Protein AF-A0A2K3JSB6-F1 (afdb_monomer_lite)

Organism: Trifolium pratense (NCBI:txid57577)

Radius of gyration: 18.13 Å; chains: 1; bounding box: 38×22×52 Å

Secondary structure (DSSP, 8-state):
---PPPPPPP---EEEE-SSEEEEEEEEPPEEEE-TTS-EEEEE--EEEEEEEEEEETTEE-STT--

Foldseek 3Di:
DDPPDDPDDDWDWDWDDDDFKIKTKTKFQFDWDADPVRDIDGPGHIDIDIKMFTDPGDVHTDSVPID

Structure (mmCIF, N/CA/C/O backbone):
data_AF-A0A2K3JSB6-F1
#
_entry.id   AF-A0A2K3JSB6-F1
#
loop_
_atom_site.group_PDB
_atom_site.id
_atom_site.type_symbol
_atom_site.label_atom_id
_atom_site.label_alt_id
_atom_site.label_comp_id
_atom_site.label_asym_id
_atom_site.label_entity_id
_atom_site.label_seq_id
_atom_site.pdbx_PDB_ins_code
_atom_site.Cartn_x
_atom_site.Cartn_y
_atom_site.Cartn_z
_atom_site.occupancy
_atom_site.B_iso_or_equiv
_atom_site.auth_seq_id
_atom_site.auth_comp_id
_atom_site.auth_asym_id
_atom_site.auth_atom_id
_atom_site.pdbx_PDB_model_num
ATOM 1 N N . MET A 1 1 ? 0.104 -9.093 -36.346 1.00 40.56 1 MET A N 1
ATOM 2 C CA . MET A 1 1 ? 0.873 -9.153 -35.084 1.00 40.56 1 MET A CA 1
ATOM 3 C C . MET A 1 1 ? -0.130 -9.272 -33.955 1.00 40.56 1 MET A C 1
ATOM 5 O O . MET A 1 1 ? -1.017 -8.433 -33.876 1.00 40.56 1 MET A O 1
ATOM 9 N N . VAL A 1 2 ? -0.077 -10.347 -33.170 1.00 45.81 2 VAL A N 1
ATOM 10 C CA . VAL A 1 2 ? -0.999 -10.537 -32.042 1.00 45.81 2 VAL A CA 1
ATOM 11 C C . VAL A 1 2 ? -0.597 -9.540 -30.961 1.00 45.81 2 VAL A C 1
ATOM 13 O O . VAL A 1 2 ? 0.503 -9.630 -30.424 1.00 45.81 2 VAL A O 1
ATOM 16 N N . VAL A 1 3 ? -1.457 -8.564 -30.678 1.00 54.84 3 VAL A N 1
ATOM 17 C CA . VAL A 1 3 ? -1.318 -7.707 -29.498 1.00 54.84 3 VAL A CA 1
ATOM 18 C C . VAL A 1 3 ? -1.573 -8.615 -28.296 1.00 54.84 3 VAL A C 1
ATOM 20 O O . VAL A 1 3 ? -2.720 -8.914 -27.973 1.00 54.84 3 VAL A O 1
ATOM 23 N N . GLY A 1 4 ? -0.506 -9.164 -27.712 1.00 63.75 4 GLY A N 1
ATOM 24 C CA . GLY A 1 4 ? -0.602 -9.983 -26.506 1.00 63.75 4 GLY A CA 1
ATOM 25 C C . GLY A 1 4 ? -1.253 -9.167 -25.393 1.00 63.75 4 GLY A C 1
ATOM 26 O O . GLY A 1 4 ? -0.877 -8.014 -25.177 1.00 63.75 4 GLY A O 1
ATOM 27 N N . ALA A 1 5 ? -2.259 -9.735 -24.727 1.00 75.94 5 ALA A N 1
ATOM 28 C CA . ALA A 1 5 ? -2.946 -9.068 -23.629 1.00 75.94 5 ALA A CA 1
ATOM 29 C C . ALA A 1 5 ? -1.927 -8.618 -22.571 1.00 75.94 5 ALA A C 1
ATOM 31 O O . ALA A 1 5 ? -1.055 -9.393 -22.171 1.00 75.94 5 ALA A O 1
ATOM 32 N N . LEU A 1 6 ? -2.029 -7.361 -22.132 1.00 81.69 6 LEU A N 1
ATOM 33 C CA . LEU A 1 6 ? -1.190 -6.853 -21.051 1.00 81.69 6 LEU A CA 1
ATOM 34 C C . LEU A 1 6 ? -1.405 -7.711 -19.793 1.00 81.69 6 LEU A C 1
ATOM 36 O O . LEU A 1 6 ? -2.540 -8.125 -19.530 1.00 81.69 6 LEU A O 1
ATOM 40 N N . PRO A 1 7 ? -0.349 -7.973 -19.004 1.00 87.56 7 PRO A N 1
ATOM 41 C CA . PRO A 1 7 ? -0.499 -8.708 -17.758 1.00 87.56 7 PRO A CA 1
ATOM 42 C C . PRO A 1 7 ? -1.505 -7.991 -16.839 1.00 87.56 7 PRO A C 1
ATOM 44 O O . PRO A 1 7 ? -1.521 -6.756 -16.783 1.00 87.56 7 PRO A O 1
ATOM 47 N N . PRO A 1 8 ? -2.356 -8.738 -16.113 1.00 91.38 8 PRO A N 1
ATOM 48 C CA . PRO A 1 8 ? -3.372 -8.143 -15.260 1.00 91.38 8 PRO A CA 1
ATOM 49 C C . PRO A 1 8 ? -2.733 -7.374 -14.103 1.00 91.38 8 PRO A C 1
ATOM 51 O O . PRO A 1 8 ? -1.737 -7.796 -13.512 1.00 91.38 8 PRO A O 1
ATOM 54 N N . ARG A 1 9 ? -3.346 -6.247 -13.732 1.00 91.44 9 ARG A N 1
ATOM 55 C CA . ARG A 1 9 ? -2.941 -5.495 -12.544 1.00 91.44 9 ARG A CA 1
ATOM 56 C C . ARG A 1 9 ? -3.493 -6.168 -11.291 1.00 91.44 9 ARG A C 1
ATOM 58 O O . ARG A 1 9 ? -4.698 -6.365 -11.173 1.00 91.44 9 ARG A O 1
ATOM 65 N N . VAL A 1 10 ? -2.612 -6.468 -10.341 1.00 94.75 10 VAL A N 1
ATOM 66 C CA . VAL A 1 10 ? -2.960 -7.153 -9.090 1.00 94.75 10 VAL A CA 1
ATOM 67 C C . VAL A 1 10 ? -2.998 -6.158 -7.926 1.00 94.75 10 VAL A C 1
ATOM 69 O O . VAL A 1 10 ? -2.082 -5.351 -7.763 1.00 94.75 10 VAL A O 1
ATOM 72 N N . TYR A 1 11 ? -4.047 -6.233 -7.102 1.00 95.44 11 TYR A N 1
ATOM 73 C CA . TYR A 1 11 ? -4.212 -5.448 -5.875 1.00 95.44 11 TYR A CA 1
ATOM 74 C C . TYR A 1 11 ? -4.326 -6.400 -4.681 1.00 95.44 11 TYR A C 1
ATOM 76 O O . TYR A 1 11 ? -5.279 -7.166 -4.590 1.00 95.44 11 TYR A O 1
ATOM 84 N N . VAL A 1 12 ? -3.339 -6.367 -3.786 1.00 96.94 12 VAL A N 1
ATOM 85 C CA . VAL A 1 12 ? -3.168 -7.343 -2.688 1.00 96.94 12 VAL A CA 1
ATOM 86 C C . VAL A 1 12 ? -2.796 -6.645 -1.377 1.00 96.94 12 VAL A C 1
ATOM 88 O O . VAL A 1 12 ? -1.842 -7.015 -0.699 1.00 96.94 12 VAL A O 1
ATOM 91 N N . GLY A 1 13 ? -3.517 -5.570 -1.048 1.00 97.56 13 GLY A N 1
ATOM 92 C CA . GLY A 1 13 ? -3.303 -4.841 0.202 1.00 97.56 13 GLY A CA 1
ATOM 93 C C . GLY A 1 13 ? -3.613 -5.718 1.419 1.00 97.56 13 GLY A C 1
ATOM 94 O O . GLY A 1 13 ? -4.689 -6.306 1.496 1.00 97.56 13 GLY A O 1
ATOM 95 N N . HIS A 1 14 ? -2.685 -5.796 2.372 1.00 98.56 14 HIS A N 1
ATOM 96 C CA . HIS A 1 14 ? -2.910 -6.453 3.658 1.00 98.56 14 HIS A CA 1
ATOM 97 C C . HIS A 1 14 ? -3.395 -5.427 4.685 1.00 98.56 14 HIS A C 1
ATOM 99 O O . HIS A 1 14 ? -2.706 -4.435 4.927 1.00 98.56 14 HIS A O 1
ATOM 105 N N . SER A 1 15 ? -4.562 -5.657 5.291 1.00 98.38 15 SER A N 1
ATOM 106 C CA . SER A 1 15 ? -5.193 -4.689 6.193 1.00 98.38 15 SER A CA 1
ATOM 107 C C . SER A 1 15 ? -5.274 -5.182 7.637 1.00 98.38 15 SER A C 1
ATOM 109 O O . SER A 1 15 ? -5.692 -6.306 7.908 1.00 98.38 15 SER A O 1
ATOM 111 N N . ILE A 1 16 ? -4.927 -4.299 8.573 1.00 98.50 16 ILE A N 1
ATOM 112 C CA . ILE A 1 16 ? -5.052 -4.485 10.019 1.00 98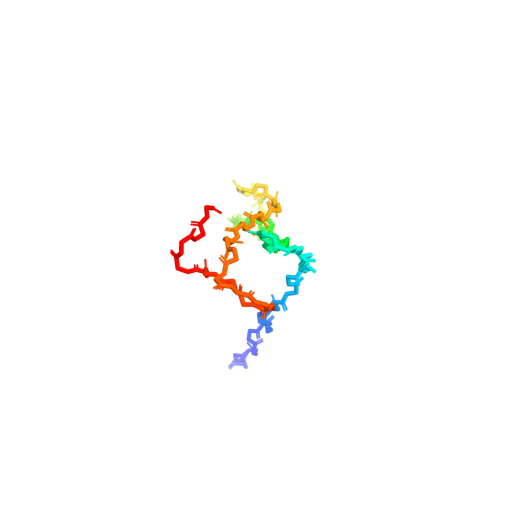.50 16 ILE A CA 1
ATOM 113 C C . ILE A 1 16 ? -6.110 -3.508 10.531 1.00 98.50 16 ILE A C 1
ATOM 115 O O . ILE A 1 16 ? -5.974 -2.294 10.382 1.00 98.50 16 ILE A O 1
ATOM 119 N N . TYR A 1 17 ? -7.143 -4.035 11.184 1.00 97.94 17 TYR A N 1
ATOM 120 C CA . TYR A 1 17 ? -8.258 -3.253 11.717 1.00 97.94 17 TYR A CA 1
ATOM 121 C C . TYR A 1 17 ? -8.231 -3.236 13.247 1.00 97.94 17 TYR A C 1
ATOM 123 O O . TYR A 1 17 ? -8.193 -4.285 13.896 1.00 97.94 17 TYR A O 1
ATOM 131 N N . LYS A 1 18 ? -8.253 -2.039 13.840 1.00 97.50 18 LYS A N 1
ATOM 132 C CA . LYS A 1 18 ? -8.325 -1.823 15.294 1.00 97.50 18 LYS A CA 1
ATOM 133 C C . LYS A 1 18 ? -9.402 -0.790 15.629 1.00 97.50 18 LYS A C 1
ATOM 135 O O . LYS A 1 18 ? -9.986 -0.177 14.743 1.00 97.50 18 LYS A O 1
ATOM 140 N N . GLY A 1 19 ? -9.697 -0.604 16.916 1.00 96.62 19 GLY A N 1
ATOM 141 C CA . GLY A 1 19 ? -10.857 0.189 17.351 1.00 96.62 19 GLY A CA 1
ATOM 142 C C . GLY A 1 19 ? -10.844 1.658 16.910 1.00 96.62 19 GLY A C 1
ATOM 143 O O . GLY A 1 19 ? -11.904 2.228 16.675 1.00 96.62 19 GLY A O 1
ATOM 144 N N . LYS A 1 20 ? -9.657 2.264 16.770 1.00 97.25 20 LYS A N 1
ATOM 145 C CA . LYS A 1 20 ? -9.507 3.694 16.441 1.00 97.25 20 LYS A CA 1
ATOM 146 C C . LYS A 1 20 ? -8.980 3.973 15.035 1.00 97.25 20 LYS A C 1
ATOM 148 O O . LYS A 1 20 ? -9.091 5.105 14.580 1.00 97.25 20 LYS A O 1
ATOM 153 N N . ALA A 1 21 ? -8.416 2.973 14.359 1.00 97.38 21 ALA A N 1
ATOM 154 C CA . ALA A 1 21 ? -7.836 3.140 13.034 1.00 97.38 21 ALA A CA 1
ATOM 155 C C . ALA A 1 21 ? -7.713 1.807 12.287 1.00 97.38 21 ALA A C 1
ATOM 157 O O . ALA A 1 21 ? -7.711 0.730 12.896 1.00 97.38 21 ALA A O 1
ATOM 158 N N . ALA A 1 22 ? -7.564 1.911 10.972 1.00 98.31 22 ALA A N 1
ATOM 159 C CA . ALA A 1 22 ? -7.143 0.841 10.086 1.00 98.31 22 ALA A CA 1
ATOM 160 C C . ALA A 1 22 ? -5.794 1.193 9.450 1.00 98.31 22 ALA A C 1
ATOM 162 O O . ALA A 1 22 ? -5.513 2.363 9.191 1.00 98.31 22 ALA A O 1
ATOM 163 N N . LEU A 1 23 ? -4.989 0.171 9.179 1.00 98.56 23 LEU A N 1
ATOM 164 C CA . LEU A 1 23 ? -3.760 0.259 8.395 1.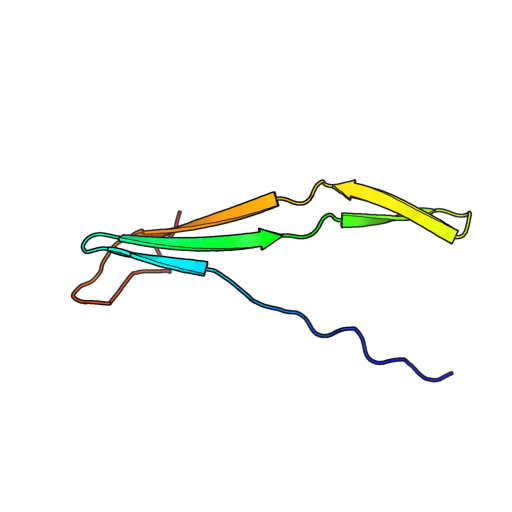00 98.56 23 LEU A CA 1
ATOM 165 C C . LEU A 1 23 ? -3.878 -0.692 7.206 1.00 98.56 23 LEU A C 1
ATOM 167 O O .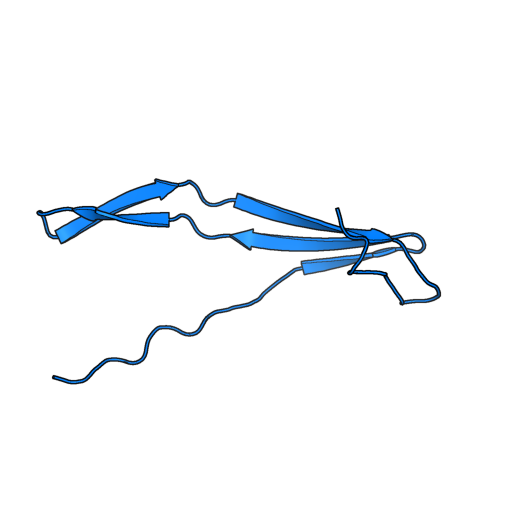 LEU A 1 23 ? -4.147 -1.870 7.414 1.00 98.56 23 LEU A O 1
ATOM 171 N N . THR A 1 24 ? -3.628 -0.211 5.990 1.00 98.56 24 THR A N 1
ATOM 172 C CA . THR A 1 24 ? -3.453 -1.055 4.798 1.00 98.56 24 THR A CA 1
ATOM 173 C C . THR A 1 24 ? -2.017 -0.956 4.292 1.00 98.56 24 THR A C 1
ATOM 175 O O . THR A 1 24 ? -1.486 0.140 4.123 1.00 98.56 24 THR A O 1
ATOM 178 N N . ILE A 1 25 ? -1.403 -2.109 4.036 1.00 98.69 25 ILE A N 1
ATOM 179 C CA . ILE A 1 25 ? -0.016 -2.280 3.598 1.00 98.69 25 ILE A CA 1
ATOM 180 C C . ILE A 1 25 ? -0.037 -2.823 2.169 1.00 98.69 25 ILE A C 1
ATOM 182 O O . ILE A 1 25 ? -0.536 -3.923 1.939 1.00 98.69 25 ILE A O 1
ATOM 186 N N . THR A 1 26 ? 0.484 -2.069 1.199 1.00 98.44 26 THR A N 1
ATOM 187 C CA . THR A 1 26 ? 0.456 -2.457 -0.224 1.00 98.44 26 THR A CA 1
ATOM 188 C C . THR A 1 26 ? 1.856 -2.434 -0.838 1.00 98.44 26 THR A C 1
ATOM 190 O O . THR A 1 26 ? 2.495 -1.380 -0.816 1.00 98.44 26 THR A O 1
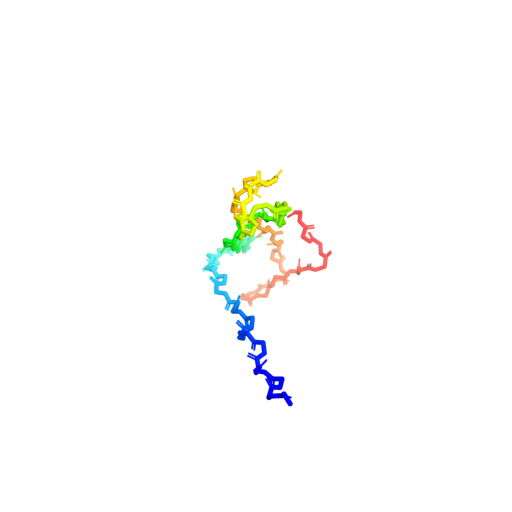ATOM 193 N N . PRO A 1 27 ? 2.342 -3.536 -1.441 1.00 98.12 27 PRO A N 1
ATOM 194 C CA . PRO A 1 27 ? 3.614 -3.523 -2.155 1.00 98.12 27 PRO A CA 1
ATOM 195 C C . PRO A 1 27 ? 3.515 -2.706 -3.449 1.00 98.12 27 PRO A C 1
ATOM 197 O O . PRO A 1 27 ? 2.509 -2.741 -4.163 1.00 98.12 27 PRO A O 1
ATOM 200 N N . ARG A 1 28 ? 4.578 -1.971 -3.766 1.00 97.50 28 ARG A N 1
ATOM 201 C CA . ARG A 1 28 ? 4.747 -1.210 -5.004 1.00 97.50 28 ARG A CA 1
ATOM 202 C C . ARG A 1 28 ? 5.998 -1.726 -5.716 1.00 97.50 28 ARG A C 1
ATOM 204 O O . ARG A 1 28 ? 7.074 -1.678 -5.120 1.00 97.50 28 ARG A O 1
ATOM 211 N N . PRO A 1 29 ? 5.866 -2.260 -6.943 1.00 96.44 29 PRO A N 1
ATOM 212 C CA . PRO A 1 29 ? 7.010 -2.798 -7.664 1.00 96.44 29 PRO A CA 1
ATOM 213 C C . PRO A 1 29 ? 7.985 -1.676 -8.058 1.00 96.44 29 PRO A C 1
ATOM 215 O O . PRO A 1 29 ? 7.560 -0.521 -8.156 1.00 96.44 29 PRO A O 1
ATOM 218 N N . PRO A 1 30 ? 9.266 -2.007 -8.297 1.00 97.81 30 PRO A N 1
ATOM 219 C CA . PRO A 1 30 ? 10.216 -1.073 -8.889 1.00 97.81 30 PRO A CA 1
ATOM 220 C C . PRO A 1 30 ? 9.788 -0.647 -10.298 1.00 97.81 30 PRO A C 1
ATOM 222 O O . PRO A 1 30 ? 9.036 -1.348 -10.981 1.00 97.81 30 PRO A O 1
ATOM 225 N N . GLU A 1 31 ? 10.298 0.500 -10.733 1.00 97.62 31 GLU A N 1
ATOM 226 C CA . GLU A 1 31 ? 10.109 1.014 -12.090 1.00 97.62 31 GLU A CA 1
ATOM 227 C C . GLU A 1 31 ? 11.345 0.707 -12.946 1.00 97.62 31 GLU A C 1
ATOM 229 O O . GLU A 1 31 ? 12.478 0.707 -12.454 1.00 97.62 31 GLU A O 1
ATOM 234 N N . PHE A 1 32 ? 11.118 0.446 -14.234 1.00 97.75 32 PHE A N 1
ATOM 235 C CA . PHE A 1 32 ? 12.162 0.087 -15.189 1.00 97.75 32 PHE A CA 1
ATOM 236 C C . PHE A 1 32 ? 12.090 0.978 -16.427 1.00 97.75 32 PHE A C 1
ATOM 238 O O . PHE A 1 32 ? 11.000 1.275 -16.915 1.00 97.75 32 PHE A O 1
ATOM 245 N N . ALA A 1 33 ? 13.251 1.333 -16.974 1.00 97.50 33 ALA A N 1
ATOM 246 C CA . ALA A 1 33 ? 13.372 1.954 -18.289 1.00 97.50 33 ALA A CA 1
ATOM 247 C C . ALA A 1 33 ? 14.103 1.017 -19.266 1.00 97.50 33 ALA A C 1
ATOM 249 O O . ALA A 1 33 ? 15.049 0.333 -18.850 1.00 97.50 33 ALA A O 1
ATOM 250 N N . PRO A 1 34 ? 13.684 0.970 -20.544 1.00 97.62 34 PRO A N 1
ATOM 251 C CA . PRO A 1 34 ? 14.388 0.213 -21.571 1.00 97.62 34 PRO A CA 1
ATOM 252 C C . PRO A 1 34 ? 15.729 0.878 -21.913 1.00 97.62 34 PRO A C 1
ATOM 254 O O . PRO A 1 34 ? 15.864 2.099 -21.850 1.00 97.62 34 PRO A O 1
ATOM 257 N N . LEU A 1 35 ? 16.713 0.066 -22.290 1.00 97.75 35 LEU A N 1
ATOM 258 C CA . LEU A 1 35 ? 17.998 0.489 -22.845 1.00 97.75 35 LEU A CA 1
ATOM 259 C C . LEU A 1 35 ? 18.073 0.115 -24.330 1.00 97.75 35 LEU A C 1
ATOM 261 O O . LEU A 1 35 ? 17.440 -0.850 -24.758 1.00 97.75 35 LEU A O 1
ATOM 265 N N . ASP A 1 36 ? 18.923 0.805 -25.094 1.00 96.81 36 ASP A N 1
ATOM 266 C CA . ASP A 1 36 ? 19.125 0.536 -26.531 1.00 96.81 36 ASP A CA 1
ATOM 267 C C . ASP A 1 36 ? 19.635 -0.888 -26.813 1.00 96.81 36 ASP A C 1
ATOM 269 O O . ASP A 1 36 ? 19.406 -1.443 -27.884 1.00 96.81 36 ASP A O 1
ATOM 273 N N . SER A 1 37 ? 20.285 -1.521 -25.830 1.00 96.81 37 SER A N 1
ATOM 274 C CA . SER A 1 37 ? 20.721 -2.921 -25.894 1.00 96.81 37 SER A CA 1
ATOM 275 C C . SER A 1 37 ? 19.577 -3.941 -25.800 1.00 96.81 37 SER A C 1
ATOM 277 O O . SER A 1 37 ? 19.826 -5.142 -25.885 1.00 96.81 37 SER A O 1
ATOM 279 N N . GLY A 1 38 ? 18.339 -3.493 -25.567 1.00 95.69 38 GLY A N 1
ATOM 280 C CA . GLY A 1 38 ? 17.177 -4.342 -25.292 1.00 95.69 38 GLY A CA 1
ATOM 281 C C . GLY A 1 38 ? 17.056 -4.796 -23.831 1.00 95.69 38 GLY A C 1
ATOM 282 O O . GLY A 1 38 ? 16.073 -5.441 -23.470 1.00 95.69 38 GLY A O 1
ATOM 283 N N . ALA A 1 39 ? 18.026 -4.456 -22.976 1.00 97.44 39 ALA A N 1
ATOM 284 C CA . ALA A 1 39 ? 17.947 -4.691 -21.536 1.00 97.44 39 ALA A CA 1
ATOM 285 C C . ALA A 1 39 ? 17.072 -3.636 -20.831 1.00 97.44 39 ALA A C 1
ATOM 287 O O . ALA A 1 39 ? 16.736 -2.600 -21.401 1.00 97.44 39 ALA A O 1
ATOM 288 N N . TYR A 1 40 ? 16.741 -3.879 -19.562 1.00 97.75 40 TYR A N 1
ATOM 289 C CA . TYR A 1 40 ? 16.012 -2.935 -18.713 1.00 97.75 40 TYR A CA 1
ATOM 290 C C . TYR A 1 40 ? 16.852 -2.547 -17.501 1.00 97.75 40 TYR A C 1
ATOM 292 O O . TYR A 1 40 ? 17.509 -3.393 -16.893 1.00 97.75 40 TYR A O 1
ATOM 300 N N . LYS A 1 41 ? 16.802 -1.269 -17.126 1.00 97.81 41 LYS A N 1
ATOM 301 C CA . LYS A 1 41 ? 17.461 -0.732 -15.931 1.00 97.81 41 LYS A CA 1
ATOM 302 C C . LYS A 1 41 ? 16.413 -0.293 -14.914 1.00 97.81 41 LYS A C 1
ATOM 304 O O . LYS A 1 41 ? 15.437 0.350 -15.292 1.00 97.81 41 LYS A O 1
ATOM 309 N N . ILE A 1 42 ? 16.644 -0.586 -13.633 1.00 97.94 42 ILE A N 1
ATOM 310 C CA . ILE A 1 42 ? 15.836 -0.035 -12.536 1.00 97.94 42 ILE A CA 1
ATOM 311 C C . ILE A 1 42 ? 16.042 1.483 -12.484 1.00 97.94 42 ILE A C 1
ATOM 313 O O . ILE A 1 42 ? 17.175 1.961 -12.397 1.00 97.94 42 ILE A O 1
ATOM 317 N N . THR A 1 43 ? 14.949 2.238 -12.539 1.00 98.12 43 THR A N 1
ATOM 318 C CA . THR A 1 43 ? 14.947 3.703 -12.397 1.00 98.12 43 THR A CA 1
ATOM 319 C C . THR A 1 43 ? 14.439 4.155 -11.038 1.00 98.12 43 THR A C 1
ATOM 321 O O . THR A 1 43 ? 14.793 5.243 -10.587 1.00 98.12 43 THR A O 1
ATOM 324 N N . ARG A 1 44 ? 13.632 3.321 -10.377 1.00 98.19 44 ARG A N 1
ATOM 325 C CA . ARG A 1 44 ? 13.104 3.578 -9.042 1.00 98.19 44 ARG A CA 1
ATOM 326 C C . ARG A 1 44 ? 12.952 2.277 -8.277 1.00 98.19 44 ARG A C 1
ATOM 328 O O . ARG A 1 44 ? 12.365 1.325 -8.792 1.00 98.19 44 ARG A O 1
ATOM 335 N N . ASP A 1 45 ? 13.417 2.274 -7.036 1.00 98.44 45 ASP A N 1
ATOM 336 C CA . ASP A 1 45 ? 13.227 1.141 -6.143 1.00 98.44 45 ASP A CA 1
ATOM 337 C C . ASP A 1 45 ? 11.744 0.909 -5.839 1.00 98.44 45 ASP A C 1
ATOM 339 O O . ASP A 1 45 ? 10.931 1.837 -5.748 1.00 98.44 45 ASP A O 1
ATOM 343 N N . GLY A 1 46 ? 11.401 -0.364 -5.661 1.00 97.88 46 GLY A N 1
ATOM 344 C CA . GLY A 1 46 ? 10.114 -0.744 -5.104 1.00 97.88 46 GLY A CA 1
ATOM 345 C C . GLY A 1 46 ? 10.011 -0.303 -3.646 1.00 97.88 46 GLY A C 1
ATOM 346 O O . GLY A 1 46 ? 11.009 -0.092 -2.961 1.00 97.88 46 GLY A O 1
ATOM 347 N N . TYR A 1 47 ? 8.787 -0.175 -3.155 1.00 98.25 47 TYR A N 1
ATOM 348 C CA . TYR A 1 47 ? 8.536 0.229 -1.776 1.00 98.25 47 TYR A CA 1
ATOM 349 C C . TYR A 1 47 ? 7.231 -0.369 -1.263 1.00 98.25 47 TYR A C 1
ATOM 351 O O . TYR A 1 47 ? 6.467 -0.990 -2.002 1.00 98.25 47 TYR A O 1
ATOM 359 N N . VAL A 1 48 ? 6.955 -0.175 0.022 1.00 98.25 48 VAL A N 1
ATOM 360 C CA . VAL A 1 48 ? 5.684 -0.558 0.634 1.00 98.25 48 VAL A CA 1
ATOM 361 C C . VAL A 1 48 ? 4.921 0.710 0.984 1.00 98.25 48 VAL A C 1
ATOM 363 O O . VAL A 1 48 ? 5.438 1.581 1.679 1.00 98.25 48 VAL A O 1
ATOM 366 N N . LEU A 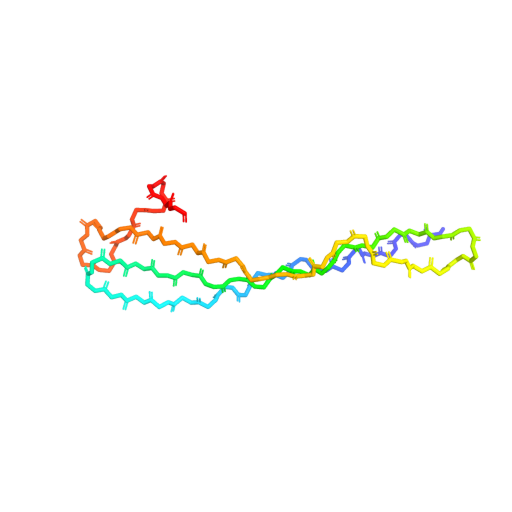1 49 ? 3.694 0.826 0.483 1.00 98.19 49 LEU A N 1
ATOM 367 C CA . LEU A 1 49 ? 2.798 1.922 0.817 1.00 98.19 49 LEU A CA 1
ATOM 368 C C . LEU A 1 49 ? 2.000 1.561 2.070 1.00 98.19 49 LEU A C 1
ATOM 370 O O . LEU A 1 49 ? 1.281 0.559 2.079 1.00 98.1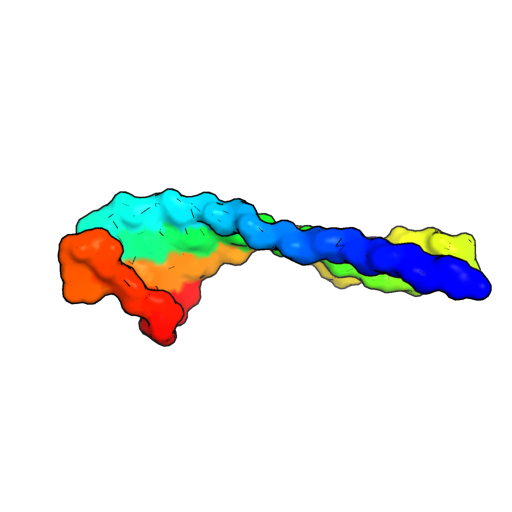9 49 LEU A O 1
ATOM 374 N N . LEU A 1 50 ? 2.111 2.401 3.093 1.00 98.56 50 LEU A N 1
ATOM 375 C CA . LEU A 1 50 ? 1.305 2.337 4.307 1.00 98.56 50 LEU A CA 1
ATOM 376 C C . LEU A 1 50 ? 0.203 3.391 4.209 1.00 98.56 50 LEU A C 1
ATOM 378 O O . LEU A 1 50 ? 0.496 4.540 3.899 1.00 98.56 50 LEU A O 1
ATOM 382 N N . GLN A 1 51 ? -1.048 3.001 4.444 1.00 98.38 51 GLN A N 1
ATOM 383 C CA . GLN A 1 51 ? -2.191 3.918 4.459 1.00 98.38 51 GLN A CA 1
ATOM 384 C C . GLN A 1 51 ? -2.937 3.772 5.775 1.00 98.38 51 GLN A C 1
ATOM 386 O O . GLN A 1 51 ? -3.405 2.675 6.093 1.00 98.38 51 GLN A O 1
ATOM 391 N N . PHE A 1 52 ? -3.074 4.871 6.512 1.00 98.38 52 PHE A N 1
ATOM 392 C CA . PHE A 1 52 ? -3.795 4.904 7.782 1.00 98.38 52 PHE A CA 1
ATOM 393 C C . PHE A 1 52 ? -5.141 5.596 7.599 1.00 98.38 52 PHE A C 1
ATOM 395 O O . PHE A 1 52 ? -5.193 6.661 6.996 1.00 98.38 52 PHE A O 1
ATOM 402 N N . ALA A 1 53 ? -6.215 5.028 8.145 1.00 98.44 53 ALA A N 1
ATOM 403 C CA . ALA A 1 53 ? -7.541 5.647 8.153 1.00 98.44 53 ALA A CA 1
ATOM 404 C C . ALA A 1 53 ? -8.129 5.667 9.573 1.00 98.44 53 ALA A C 1
ATOM 406 O O . ALA A 1 53 ? -8.099 4.629 10.247 1.00 98.44 53 ALA A O 1
ATOM 407 N N . PRO A 1 54 ? -8.668 6.803 10.051 1.00 98.12 54 PRO A N 1
ATOM 408 C CA . PRO A 1 54 ? -9.310 6.884 11.359 1.00 98.12 54 PRO A CA 1
ATOM 409 C C . PRO A 1 54 ? -10.658 6.148 11.375 1.00 98.12 54 PRO A C 1
ATOM 411 O O . PRO A 1 54 ? -11.313 5.983 10.348 1.00 98.12 54 PRO A O 1
ATOM 414 N N . SER A 1 55 ? -11.079 5.690 12.553 1.00 97.38 55 SER A N 1
ATOM 415 C CA . SER A 1 55 ? -12.385 5.051 12.761 1.00 97.38 55 SER A CA 1
ATOM 416 C C . SER A 1 55 ? -13.530 6.068 12.690 1.00 97.38 55 SER A C 1
ATOM 418 O O . SER A 1 55 ? -13.450 7.127 13.310 1.00 97.38 55 SER A O 1
ATOM 420 N N . LEU A 1 56 ? -14.608 5.717 11.984 1.00 97.06 56 LEU A N 1
ATOM 421 C CA . LEU A 1 56 ? -15.896 6.432 11.998 1.00 97.06 56 LEU A CA 1
ATOM 422 C C . LEU A 1 56 ? -16.906 5.789 12.958 1.00 97.06 56 LEU A C 1
ATOM 424 O O . LEU A 1 56 ? -17.914 6.394 13.311 1.00 97.06 56 LEU A O 1
ATOM 428 N N . GLY A 1 57 ? -16.658 4.542 13.359 1.00 93.94 57 GLY A N 1
ATOM 429 C CA . GLY A 1 57 ? -17.581 3.731 14.138 1.00 93.94 57 GLY A CA 1
ATOM 430 C C . GLY A 1 57 ? -17.205 2.249 14.090 1.00 93.94 57 GLY A C 1
ATOM 431 O O . GLY A 1 57 ? -16.178 1.876 13.516 1.00 93.94 57 GLY A O 1
ATOM 432 N N . PRO A 1 58 ? -18.019 1.360 14.685 1.00 94.88 58 PRO A N 1
ATOM 433 C CA . PRO A 1 58 ? -17.736 -0.070 14.702 1.00 94.88 58 PRO A CA 1
ATOM 434 C C . PRO A 1 58 ? -17.521 -0.632 13.287 1.00 94.88 58 PRO A C 1
ATOM 436 O O . PRO A 1 58 ? -18.441 -0.655 12.474 1.00 94.88 58 PRO A O 1
ATOM 439 N N . ARG A 1 59 ? -16.298 -1.110 13.009 1.00 93.25 59 ARG A N 1
ATOM 440 C CA . ARG A 1 59 ? -15.864 -1.676 11.713 1.00 93.25 59 ARG A CA 1
ATOM 441 C C . ARG A 1 59 ? -15.945 -0.712 10.513 1.00 93.25 59 ARG A C 1
ATOM 443 O O . ARG A 1 59 ? -15.900 -1.176 9.377 1.00 93.25 59 ARG A O 1
ATOM 450 N N . GLN A 1 60 ? -16.026 0.599 10.741 1.00 97.44 60 GLN A N 1
ATOM 451 C CA . GLN A 1 60 ? -16.038 1.618 9.686 1.00 97.44 60 GLN A CA 1
ATOM 452 C C . GLN A 1 60 ? -14.857 2.575 9.848 1.00 97.44 60 GLN A C 1
ATOM 454 O O . GLN A 1 60 ? -14.555 3.010 10.958 1.00 97.44 60 GLN A O 1
ATOM 459 N N . TYR A 1 61 ? -14.205 2.917 8.737 1.00 97.94 61 TYR A N 1
ATOM 460 C CA . TYR A 1 61 ? -12.993 3.739 8.714 1.00 97.94 61 TYR A CA 1
ATOM 461 C C . TYR A 1 61 ? -13.068 4.759 7.576 1.00 97.94 61 TYR A C 1
ATOM 463 O O . TYR A 1 61 ? -13.484 4.407 6.470 1.00 97.94 61 TYR A O 1
ATOM 471 N N . ASP A 1 62 ? -12.668 6.003 7.838 1.00 97.50 62 ASP A N 1
ATOM 472 C CA . ASP A 1 62 ? -12.705 7.090 6.857 1.00 97.50 62 ASP A CA 1
ATOM 473 C C . ASP A 1 62 ? -11.457 7.084 5.969 1.00 97.50 62 ASP A C 1
ATOM 475 O O . ASP A 1 62 ? -10.417 7.648 6.311 1.00 97.50 62 ASP A O 1
ATOM 479 N N . TRP A 1 63 ? -11.558 6.461 4.797 1.00 96.06 63 TRP A N 1
ATOM 480 C CA . TRP A 1 63 ? -10.470 6.451 3.817 1.00 96.06 63 TRP A CA 1
ATOM 481 C C . TRP A 1 63 ? -10.311 7.769 3.044 1.00 96.06 63 TRP A C 1
ATOM 483 O O . TRP A 1 63 ? -9.307 7.919 2.343 1.00 96.06 63 TRP A O 1
ATOM 493 N N . ASN A 1 64 ? -11.250 8.716 3.159 1.00 97.19 64 ASN A N 1
ATOM 494 C CA . ASN A 1 64 ? -11.088 10.056 2.587 1.00 97.19 64 ASN A CA 1
ATOM 495 C C . ASN A 1 64 ? -10.158 10.916 3.453 1.00 97.19 64 ASN A C 1
ATOM 497 O O . ASN A 1 64 ? -9.417 11.734 2.918 1.00 97.19 64 ASN A O 1
ATOM 501 N N . SER A 1 65 ? -10.128 10.659 4.763 1.00 95.31 65 SER A N 1
ATOM 502 C CA . SER A 1 65 ? -9.229 11.299 5.735 1.00 95.31 65 SER A CA 1
ATOM 503 C C . SER A 1 65 ? -7.944 10.495 5.987 1.00 95.31 65 SER A C 1
ATOM 505 O O . SER A 1 65 ? -7.374 10.548 7.080 1.00 95.31 65 SER A O 1
ATOM 507 N N . LYS A 1 66 ? -7.494 9.708 5.001 1.00 94.31 66 LYS A N 1
ATOM 508 C CA . LYS A 1 66 ? -6.261 8.920 5.121 1.00 94.31 66 LYS A CA 1
ATOM 509 C C . LYS A 1 66 ? -5.006 9.798 5.075 1.00 94.31 66 LYS A C 1
ATOM 511 O O . LYS A 1 66 ? -4.992 10.806 4.370 1.00 94.31 66 LYS A O 1
ATOM 516 N N . GLN A 1 67 ? -3.962 9.369 5.782 1.00 89.69 67 GLN A N 1
ATOM 517 C CA . GLN A 1 67 ? -2.599 9.916 5.695 1.00 89.69 67 GLN A CA 1
ATOM 518 C C . GLN A 1 67 ? -1.711 8.974 4.878 1.00 89.69 67 GLN A C 1
ATOM 520 O O . GLN A 1 67 ? -1.915 7.736 4.990 1.00 89.69 67 GLN A O 1
#

InterPro domains:
  IPR009044 ssDNA-binding transcriptional regulator [G3DSA:2.30.31.10] (2-67)
  IPR009044 ssDNA-binding transcriptional regulator [SSF54447] (8-67)
  IPR013742 Whirly transcription factor [PF08536] (16-67)
  IPR013742 Whirly transcription factor [PTHR31745] (5-67)

pLDDT: mean 93.61, std 11.52, range [40.56, 98.69]

Sequence (67 aa):
MVVGALPPRVYVGHSIYKGKAALTITPRPPEFAPLDSGAYKITRDGYVLLQFAPSLGPRQYDWNSKQ